Protein AF-A0AAU2XL16-F1 (afdb_monomer_lite)

Sequence (92 aa):
MDINFASPLADPAEAPSCSDLRQLDDEIIELLRRRRAMVRELPAPTGPRGVDPSFTGAVRDTITRYSEQLGGGSELVARAILVLCDPGPEQS

pLDDT: mean 77.49, std 17.47, range [38.06, 98.25]

Radius of gyration: 20.36 Å; chains: 1; bounding box: 70×22×47 Å

Secondary structure (DSSP, 8-state):
-----------TTSSPPHHHHHHHHHHHHHHHHHHHHHHHHSPPPSS-TTT-HHHHHHHHHHHHHHHHHH-TTHHHHHHHHHHHH---S---

Structure (mmCIF, N/CA/C/O backbone):
data_AF-A0AAU2XL16-F1
#
_entry.id   AF-A0AAU2XL16-F1
#
loop_
_atom_site.group_PDB
_atom_site.id
_atom_site.type_symbol
_atom_site.label_atom_id
_atom_site.label_alt_id
_atom_site.label_comp_id
_atom_site.label_asym_id
_atom_site.label_entity_id
_atom_site.label_seq_id
_atom_site.pdbx_PDB_ins_code
_atom_site.Cartn_x
_atom_site.Cartn_y
_atom_site.Cartn_z
_atom_site.occupancy
_atom_site.B_iso_or_equiv
_atom_site.auth_seq_id
_atom_site.auth_comp_id
_atom_site.auth_asym_id
_atom_site.auth_atom_id
_atom_site.pdbx_PDB_model_num
ATOM 1 N N . MET A 1 1 ? 44.703 4.492 -28.445 1.00 40.06 1 MET A N 1
ATOM 2 C CA . MET A 1 1 ? 44.258 3.583 -27.368 1.00 40.06 1 MET A CA 1
ATOM 3 C C . MET A 1 1 ? 42.784 3.879 -27.204 1.00 40.06 1 MET A C 1
ATOM 5 O O . MET A 1 1 ? 42.426 4.792 -26.474 1.00 40.06 1 MET A O 1
ATOM 9 N N . ASP A 1 2 ? 41.961 3.227 -28.018 1.00 40.84 2 ASP A N 1
ATOM 10 C CA . ASP A 1 2 ? 40.532 3.513 -28.113 1.00 40.84 2 ASP A CA 1
ATOM 11 C C . ASP A 1 2 ? 39.797 2.654 -27.089 1.00 40.84 2 ASP A C 1
ATOM 13 O O . ASP A 1 2 ? 39.758 1.428 -27.196 1.00 40.84 2 ASP A O 1
ATOM 17 N N . ILE A 1 3 ? 39.278 3.298 -26.045 1.00 46.72 3 ILE A N 1
ATOM 18 C CA . ILE A 1 3 ? 38.448 2.630 -25.046 1.00 46.72 3 ILE A CA 1
ATOM 19 C C . ILE A 1 3 ? 37.042 2.528 -25.633 1.00 46.72 3 ILE A C 1
ATOM 21 O O . ILE A 1 3 ? 36.305 3.509 -25.710 1.00 46.72 3 ILE A O 1
ATOM 25 N N . ASN A 1 4 ? 36.698 1.325 -26.083 1.00 46.59 4 ASN A N 1
ATOM 26 C CA . ASN A 1 4 ? 35.363 0.980 -26.541 1.00 46.59 4 ASN A CA 1
ATOM 27 C C . ASN A 1 4 ? 34.424 0.871 -25.325 1.00 46.59 4 ASN A C 1
ATOM 29 O O . ASN A 1 4 ? 34.476 -0.112 -24.589 1.00 46.59 4 ASN A O 1
ATOM 33 N N . PHE A 1 5 ? 33.567 1.873 -25.112 1.00 53.44 5 PHE A N 1
ATOM 34 C CA . PHE A 1 5 ? 32.455 1.836 -24.150 1.00 53.44 5 PHE A CA 1
ATOM 35 C C . PHE A 1 5 ? 31.257 1.063 -24.720 1.00 53.44 5 PHE A C 1
ATOM 37 O O . PHE A 1 5 ? 30.124 1.542 -24.719 1.00 53.44 5 PHE A O 1
ATOM 44 N N . ALA A 1 6 ? 31.493 -0.148 -25.218 1.00 46.50 6 ALA A N 1
ATOM 45 C CA . ALA A 1 6 ? 30.405 -1.077 -25.465 1.00 46.50 6 ALA A CA 1
ATOM 46 C C . ALA A 1 6 ? 30.012 -1.695 -24.118 1.00 46.50 6 ALA A C 1
ATOM 48 O O . ALA A 1 6 ? 30.428 -2.800 -23.776 1.00 46.50 6 ALA A O 1
ATOM 49 N N . SER A 1 7 ? 29.229 -0.956 -23.325 1.00 60.56 7 SER A N 1
ATOM 50 C CA . SER A 1 7 ? 28.358 -1.598 -22.339 1.00 60.56 7 SER A CA 1
ATOM 51 C C . SER A 1 7 ? 27.549 -2.657 -23.089 1.00 60.56 7 SER A C 1
ATOM 53 O O . SER A 1 7 ? 27.063 -2.342 -24.180 1.00 60.56 7 SER A O 1
ATOM 55 N N . PRO A 1 8 ? 27.407 -3.892 -22.577 1.00 52.69 8 PRO A N 1
ATOM 56 C CA . PRO A 1 8 ? 26.509 -4.847 -23.198 1.00 52.69 8 PRO A CA 1
ATOM 57 C C . PRO A 1 8 ? 25.123 -4.208 -23.155 1.00 52.69 8 PRO A C 1
ATOM 59 O O . PRO A 1 8 ? 24.535 -4.042 -22.087 1.00 52.69 8 PRO A O 1
ATOM 62 N N . LEU A 1 9 ? 24.651 -3.746 -24.315 1.00 55.84 9 LEU A N 1
ATOM 63 C CA . LEU A 1 9 ? 23.245 -3.460 -24.520 1.00 55.84 9 LEU A CA 1
ATOM 64 C C . LEU A 1 9 ? 22.552 -4.757 -24.124 1.00 55.84 9 LEU A C 1
ATOM 66 O O . LEU A 1 9 ? 22.815 -5.790 -24.742 1.00 55.84 9 LEU A O 1
ATOM 70 N N . ALA A 1 10 ? 21.782 -4.708 -23.036 1.00 56.41 10 ALA A N 1
ATOM 71 C CA . ALA A 1 10 ? 20.888 -5.789 -22.664 1.00 56.41 10 ALA A CA 1
ATOM 72 C C . ALA A 1 10 ? 20.199 -6.275 -23.942 1.00 56.41 10 ALA A C 1
ATOM 74 O O . ALA A 1 10 ? 19.788 -5.447 -24.764 1.00 56.41 10 ALA A O 1
ATOM 75 N N . ASP A 1 11 ? 20.182 -7.591 -24.144 1.00 54.66 11 ASP A N 1
ATOM 76 C CA . ASP A 1 11 ? 19.630 -8.189 -25.350 1.00 54.66 11 ASP A CA 1
ATOM 77 C C . ASP A 1 11 ? 18.219 -7.605 -25.554 1.00 54.66 11 ASP A C 1
ATOM 79 O O . ASP A 1 11 ? 17.403 -7.669 -24.632 1.00 54.66 11 ASP A O 1
ATOM 83 N N . PRO A 1 12 ? 17.900 -6.958 -26.691 1.00 56.50 12 PRO A N 1
ATOM 84 C CA . PRO A 1 12 ? 16.576 -6.374 -26.908 1.00 56.50 12 PRO A CA 1
ATOM 85 C C . PRO A 1 12 ? 15.448 -7.417 -26.835 1.00 56.50 12 PRO A C 1
ATOM 87 O O . PRO A 1 12 ? 14.283 -7.040 -26.733 1.00 56.50 12 PRO A O 1
ATOM 90 N N . ALA A 1 13 ? 15.787 -8.712 -26.857 1.00 56.34 13 ALA A N 1
ATOM 91 C CA . ALA A 1 13 ? 14.882 -9.823 -26.582 1.00 56.34 13 ALA A CA 1
ATOM 92 C C . ALA A 1 13 ? 14.483 -9.978 -25.095 1.00 56.34 13 ALA A C 1
ATOM 94 O O . ALA A 1 13 ? 13.542 -10.711 -24.804 1.00 56.34 13 ALA A O 1
ATOM 95 N N . GLU A 1 14 ? 15.158 -9.295 -24.167 1.00 64.44 14 GLU A N 1
ATOM 96 C CA . GLU A 1 14 ? 14.928 -9.349 -22.712 1.00 64.44 14 GLU A CA 1
ATOM 97 C C . GLU A 1 14 ? 14.318 -8.054 -22.144 1.00 64.44 14 GLU A C 1
ATOM 99 O O . GLU A 1 14 ? 14.081 -7.943 -20.939 1.00 64.44 14 GLU A O 1
ATOM 104 N N . ALA A 1 15 ? 14.057 -7.051 -22.990 1.00 73.75 15 ALA A N 1
ATOM 105 C CA . ALA A 1 15 ? 13.413 -5.822 -22.548 1.00 73.75 15 ALA A CA 1
ATOM 106 C C . ALA A 1 15 ? 11.942 -6.101 -22.177 1.00 73.75 15 ALA A C 1
ATOM 108 O O . ALA A 1 15 ? 11.222 -6.703 -22.980 1.00 73.75 15 ALA A O 1
ATOM 109 N N . PRO A 1 16 ? 11.466 -5.645 -21.001 1.00 80.06 16 PRO A N 1
ATOM 110 C CA . PRO A 1 16 ? 10.090 -5.867 -20.587 1.00 80.06 16 PRO A CA 1
ATOM 111 C C . PRO A 1 16 ? 9.128 -5.266 -21.611 1.00 80.06 16 PRO A C 1
ATOM 113 O O . PRO A 1 16 ? 9.261 -4.120 -22.049 1.00 80.06 16 PRO A O 1
ATOM 116 N N . SER A 1 17 ? 8.147 -6.066 -21.997 1.00 89.88 17 SER A N 1
ATOM 117 C CA . SER A 1 17 ? 7.112 -5.695 -22.945 1.00 89.88 17 SER A CA 1
ATOM 118 C C . SER A 1 17 ? 5.968 -4.946 -22.255 1.00 89.88 17 SER A C 1
ATOM 120 O O . SER A 1 17 ? 5.750 -5.039 -21.045 1.00 89.88 17 SER A O 1
ATOM 122 N N . CYS A 1 18 ? 5.138 -4.251 -23.037 1.00 91.12 18 CYS A N 1
ATOM 123 C CA . CYS A 1 18 ? 3.896 -3.671 -22.514 1.00 91.12 18 CYS A CA 1
ATOM 124 C C . CYS A 1 18 ? 2.913 -4.730 -21.979 1.00 91.12 18 CYS A C 1
ATOM 126 O O . CYS A 1 18 ? 1.960 -4.378 -21.288 1.00 91.12 18 CYS A O 1
ATOM 128 N N . SER A 1 19 ? 3.061 -6.004 -22.352 1.00 92.44 19 SER A N 1
ATOM 129 C CA . SER A 1 19 ? 2.298 -7.105 -21.747 1.00 92.44 19 SER A CA 1
ATOM 130 C C . SER A 1 19 ? 2.798 -7.432 -20.346 1.00 92.44 19 SER A C 1
ATOM 132 O O . SER A 1 19 ? 1.969 -7.617 -19.463 1.00 92.44 19 SER A O 1
ATOM 134 N N . ASP A 1 20 ? 4.111 -7.411 -20.121 1.00 92.81 20 ASP A N 1
ATOM 135 C CA . ASP A 1 20 ? 4.689 -7.682 -18.799 1.00 92.81 20 ASP A CA 1
ATOM 136 C C . ASP A 1 20 ? 4.289 -6.589 -17.801 1.00 92.81 20 ASP A C 1
ATOM 138 O O . ASP A 1 20 ? 3.899 -6.882 -16.675 1.00 92.81 20 ASP A O 1
ATOM 142 N N . LEU A 1 21 ? 4.278 -5.324 -18.243 1.00 93.38 21 LEU A N 1
ATOM 143 C CA . LEU A 1 21 ? 3.772 -4.211 -17.431 1.00 93.38 21 LEU A CA 1
ATOM 144 C C . LEU A 1 21 ? 2.285 -4.368 -17.089 1.00 93.38 21 LEU A C 1
ATOM 146 O O . LEU A 1 21 ? 1.900 -4.155 -15.946 1.00 93.38 21 LEU A O 1
ATOM 150 N N . ARG A 1 22 ? 1.456 -4.799 -18.050 1.00 94.75 22 ARG A N 1
ATOM 151 C CA . ARG A 1 22 ? 0.029 -5.062 -17.801 1.00 94.75 22 ARG A CA 1
ATOM 152 C C . ARG A 1 22 ? -0.188 -6.186 -16.797 1.00 94.75 22 ARG A C 1
ATOM 154 O O . ARG A 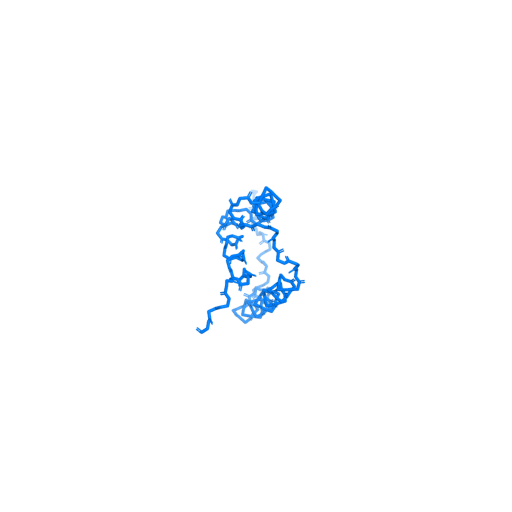1 22 ? -1.052 -6.065 -15.939 1.00 94.75 22 ARG A O 1
ATOM 161 N N . GLN A 1 23 ? 0.596 -7.256 -16.891 1.00 96.62 23 GLN A N 1
ATOM 162 C CA . GLN A 1 23 ? 0.515 -8.345 -15.927 1.00 96.62 23 GLN A CA 1
ATOM 163 C C . GLN A 1 23 ? 0.913 -7.871 -14.523 1.00 96.62 23 GLN A C 1
ATOM 165 O O . GLN A 1 23 ? 0.236 -8.201 -13.552 1.00 96.62 23 GLN A O 1
ATOM 170 N N . LEU A 1 24 ? 1.963 -7.052 -14.409 1.00 97.56 24 LEU A N 1
ATOM 171 C CA . LEU A 1 24 ? 2.333 -6.443 -13.132 1.00 97.56 24 LEU A CA 1
ATOM 172 C C . LEU A 1 24 ? 1.221 -5.540 -12.588 1.00 97.56 24 LEU A C 1
ATOM 174 O O . LEU A 1 24 ? 0.941 -5.585 -11.393 1.00 97.56 24 LEU A O 1
ATOM 178 N N . ASP A 1 25 ? 0.551 -4.764 -13.439 1.00 97.44 25 ASP A N 1
ATOM 179 C CA . ASP A 1 25 ? -0.600 -3.960 -13.021 1.00 97.44 25 ASP A CA 1
ATOM 180 C C . ASP A 1 25 ? -1.742 -4.840 -12.483 1.00 97.44 25 ASP A C 1
ATOM 182 O O . ASP A 1 25 ? -2.317 -4.524 -11.438 1.00 97.44 25 ASP A O 1
ATOM 186 N N . ASP A 1 26 ?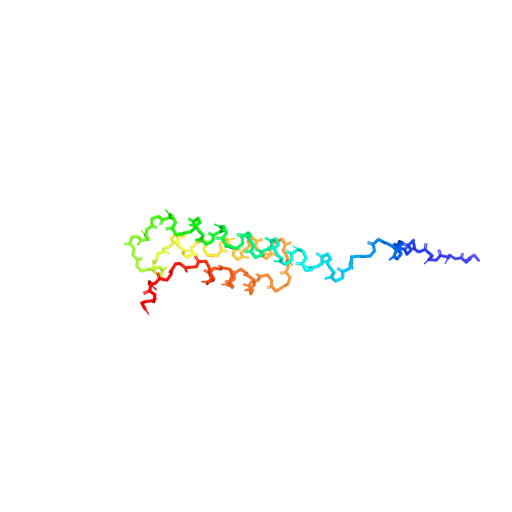 -2.040 -5.971 -13.131 1.00 97.69 26 ASP A N 1
ATOM 187 C CA . ASP A 1 26 ? -3.042 -6.934 -12.655 1.00 97.69 26 ASP A CA 1
ATOM 188 C C . ASP A 1 26 ? -2.666 -7.519 -11.281 1.00 97.69 26 ASP A C 1
ATOM 190 O O . ASP A 1 26 ? -3.511 -7.611 -10.381 1.00 97.69 26 ASP A O 1
ATOM 194 N N . GLU A 1 27 ? -1.388 -7.853 -11.077 1.00 98.25 27 GLU A N 1
ATOM 195 C CA . GLU A 1 27 ? -0.865 -8.330 -9.793 1.00 98.25 27 GLU A CA 1
ATOM 196 C C . GLU A 1 27 ? -0.957 -7.249 -8.704 1.00 98.25 27 GLU A C 1
ATOM 198 O O . GLU A 1 27 ? -1.401 -7.524 -7.584 1.00 98.25 27 GLU A O 1
ATOM 203 N N . ILE A 1 28 ? -0.610 -5.999 -9.027 1.00 96.31 28 ILE A N 1
ATOM 204 C CA . ILE A 1 28 ? -0.741 -4.853 -8.118 1.00 96.31 28 ILE A CA 1
ATOM 205 C C . ILE A 1 28 ? -2.207 -4.658 -7.725 1.00 96.31 28 ILE A C 1
ATOM 207 O O . ILE A 1 28 ? -2.513 -4.494 -6.540 1.00 96.31 28 ILE A O 1
ATOM 211 N N . ILE A 1 29 ? -3.129 -4.707 -8.688 1.00 96.12 29 ILE A N 1
ATOM 212 C CA . ILE A 1 29 ? -4.565 -4.570 -8.434 1.00 96.12 29 ILE A CA 1
ATOM 213 C C . ILE A 1 29 ? -5.047 -5.663 -7.476 1.00 96.12 29 ILE A C 1
ATOM 215 O O . ILE A 1 29 ? -5.787 -5.368 -6.532 1.00 96.12 29 ILE A O 1
ATOM 219 N N . GLU A 1 30 ? -4.618 -6.909 -7.665 1.00 97.44 30 GLU A N 1
ATOM 220 C CA . GLU A 1 30 ? -5.023 -8.011 -6.794 1.00 97.44 30 GLU A CA 1
ATOM 221 C C . GLU A 1 30 ? -4.447 -7.880 -5.377 1.00 97.44 30 GLU A C 1
ATOM 223 O O . GLU A 1 30 ? -5.163 -8.056 -4.384 1.00 97.44 30 GLU A O 1
ATOM 228 N N . LEU A 1 31 ? -3.186 -7.456 -5.251 1.00 96.94 31 LEU A N 1
ATOM 229 C CA . LEU A 1 31 ? -2.582 -7.139 -3.955 1.00 96.94 31 LEU A CA 1
ATOM 230 C C . LEU A 1 31 ? -3.339 -6.017 -3.232 1.00 96.94 31 LEU A C 1
ATOM 232 O O . LEU A 1 31 ? -3.555 -6.098 -2.018 1.00 96.94 31 LEU A O 1
ATOM 236 N N . LEU A 1 32 ? -3.797 -4.995 -3.958 1.00 94.69 32 LEU A N 1
ATOM 237 C CA . LEU A 1 32 ? -4.607 -3.914 -3.395 1.00 94.69 32 LEU A CA 1
ATOM 238 C C . LEU A 1 32 ? -5.987 -4.401 -2.941 1.00 94.69 32 LEU A C 1
ATOM 240 O O . LEU A 1 32 ? -6.432 -4.022 -1.853 1.00 94.69 32 LEU A O 1
ATOM 244 N N . ARG A 1 33 ? -6.652 -5.276 -3.710 1.00 94.50 33 ARG A N 1
ATOM 245 C CA . ARG A 1 33 ? -7.917 -5.909 -3.290 1.00 94.50 33 ARG A CA 1
ATOM 246 C C . ARG A 1 33 ? -7.734 -6.701 -2.003 1.00 94.50 33 ARG A C 1
ATOM 248 O O . ARG A 1 33 ? -8.508 -6.517 -1.061 1.00 94.50 33 ARG A O 1
ATOM 255 N N . ARG A 1 34 ? -6.681 -7.519 -1.928 1.00 95.12 34 ARG A N 1
ATOM 256 C CA . ARG A 1 34 ? -6.349 -8.296 -0.730 1.00 95.12 34 ARG A CA 1
ATOM 257 C C . ARG A 1 34 ? -6.064 -7.394 0.467 1.00 95.12 34 ARG A C 1
ATOM 259 O O . ARG A 1 34 ? -6.606 -7.626 1.545 1.00 95.12 34 ARG A O 1
ATOM 266 N N . ARG A 1 35 ? -5.274 -6.332 0.283 1.00 93.06 35 ARG A N 1
ATOM 267 C CA . ARG A 1 35 ? -5.003 -5.347 1.338 1.00 93.06 35 ARG A CA 1
ATOM 268 C C . ARG A 1 35 ? -6.296 -4.712 1.848 1.00 93.06 35 ARG A C 1
ATOM 270 O O . ARG A 1 35 ? -6.482 -4.617 3.056 1.00 93.06 35 ARG A O 1
ATOM 277 N N . ARG A 1 36 ? -7.204 -4.313 0.953 1.00 89.69 36 ARG A N 1
ATOM 278 C CA . ARG A 1 36 ? -8.510 -3.746 1.321 1.00 89.69 36 ARG A CA 1
ATOM 279 C C . ARG A 1 36 ? -9.371 -4.736 2.105 1.00 89.69 36 ARG A C 1
ATOM 281 O O . ARG A 1 36 ? -9.993 -4.336 3.085 1.00 89.69 36 ARG A O 1
ATOM 288 N N . ALA A 1 37 ? -9.405 -6.004 1.696 1.00 90.56 37 ALA A N 1
ATOM 289 C CA . ALA A 1 37 ? -10.119 -7.050 2.427 1.00 90.56 37 ALA A CA 1
ATOM 290 C C . ALA A 1 37 ? -9.569 -7.207 3.854 1.00 90.56 37 ALA A C 1
ATOM 292 O O . ALA A 1 37 ? -10.333 -7.121 4.808 1.00 90.56 37 ALA A O 1
ATOM 293 N N . MET A 1 38 ? -8.243 -7.290 4.010 1.00 90.44 38 MET A N 1
ATOM 294 C CA . MET A 1 38 ? -7.603 -7.383 5.329 1.00 90.44 38 MET A CA 1
ATOM 295 C C . MET A 1 38 ? -7.876 -6.155 6.205 1.00 90.44 38 MET A C 1
ATOM 297 O O . MET A 1 38 ? -8.121 -6.292 7.396 1.00 90.44 38 MET A O 1
ATOM 301 N N . VAL A 1 39 ? -7.867 -4.944 5.634 1.00 86.88 39 VAL A N 1
ATOM 302 C CA . VAL A 1 39 ? -8.188 -3.720 6.389 1.00 86.88 39 VAL A CA 1
ATOM 303 C C . VAL A 1 39 ? -9.648 -3.714 6.861 1.00 86.88 39 VAL A C 1
ATOM 305 O O . VAL A 1 39 ? -9.921 -3.208 7.945 1.00 86.88 39 VAL A O 1
ATOM 308 N N . ARG A 1 40 ? -10.585 -4.292 6.097 1.00 84.94 40 ARG A N 1
ATOM 309 C CA . ARG A 1 40 ? -11.996 -4.431 6.509 1.00 84.94 40 ARG A CA 1
ATOM 310 C C . ARG A 1 40 ? -12.198 -5.413 7.662 1.00 84.94 40 ARG A C 1
ATOM 312 O O . ARG A 1 40 ? -13.157 -5.264 8.407 1.00 84.94 40 ARG A O 1
ATOM 319 N N . GLU A 1 41 ? -11.316 -6.396 7.797 1.00 86.88 41 GLU A N 1
ATOM 320 C CA . GLU A 1 41 ? -11.331 -7.358 8.904 1.00 86.88 41 GLU A CA 1
ATOM 321 C C . GLU A 1 41 ? -10.752 -6.772 10.202 1.00 86.88 41 GLU A C 1
ATOM 323 O O . GLU A 1 41 ? -10.959 -7.335 11.278 1.00 86.88 41 GLU A O 1
ATOM 328 N N . LEU A 1 42 ? -10.035 -5.642 10.127 1.00 81.88 42 LEU A N 1
ATOM 329 C CA . LEU A 1 42 ? -9.508 -4.975 11.314 1.00 81.88 42 LEU A CA 1
ATOM 330 C C . LEU A 1 42 ? -10.644 -4.384 12.161 1.00 81.88 42 LEU A C 1
ATOM 332 O O . LEU A 1 42 ? -11.629 -3.876 11.618 1.00 81.88 42 LEU A O 1
ATOM 336 N N . PRO A 1 43 ? -10.497 -4.386 13.499 1.00 75.75 43 PRO A N 1
ATOM 337 C CA . PRO A 1 43 ? -11.469 -3.751 14.373 1.00 75.75 43 PRO A CA 1
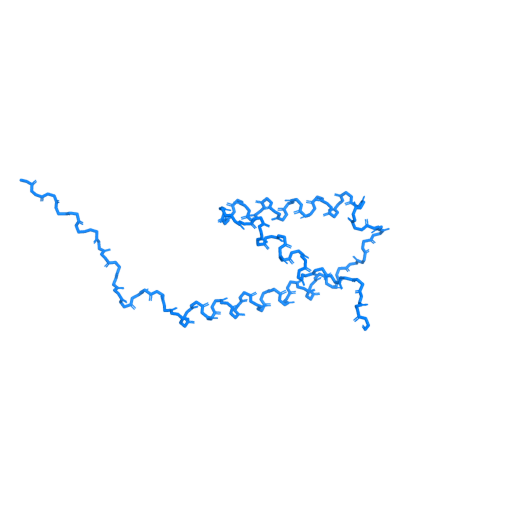ATOM 338 C C . PRO A 1 43 ? -11.611 -2.267 14.026 1.00 75.75 43 PRO A C 1
ATOM 340 O O . PRO A 1 43 ? -10.633 -1.583 13.705 1.00 75.75 43 PRO A O 1
ATOM 343 N N . ALA A 1 44 ? -12.843 -1.760 14.113 1.00 69.44 44 ALA A N 1
ATOM 344 C CA . ALA A 1 44 ? -13.086 -0.335 13.969 1.00 69.44 44 ALA A CA 1
ATOM 345 C C . ALA A 1 44 ? -12.261 0.423 15.028 1.00 69.44 44 ALA A C 1
ATOM 347 O O . ALA A 1 44 ? -12.246 0.011 16.192 1.00 69.44 44 ALA A O 1
ATOM 348 N N . PRO A 1 45 ? -11.561 1.505 14.650 1.00 64.81 45 PRO A N 1
ATOM 349 C CA . PRO A 1 45 ? -10.796 2.283 15.611 1.00 64.81 45 PRO A CA 1
ATOM 350 C C . PRO A 1 45 ? -11.735 2.842 16.680 1.00 64.81 45 PRO A C 1
ATOM 352 O O . PRO A 1 45 ? -12.848 3.277 16.383 1.00 64.81 45 PRO A O 1
ATOM 355 N N . THR A 1 46 ? -11.276 2.846 17.929 1.00 63.22 46 THR A N 1
ATOM 356 C CA . THR A 1 46 ? -12.062 3.211 19.121 1.00 63.22 46 THR A CA 1
ATOM 357 C C . THR A 1 46 ? -12.459 4.699 19.163 1.00 63.22 46 THR A C 1
ATOM 359 O O . THR A 1 46 ? -13.114 5.142 20.102 1.00 63.22 46 THR A O 1
ATOM 362 N N . GLY A 1 47 ? -12.080 5.489 18.155 1.00 62.56 47 GLY A N 1
ATOM 363 C CA . GLY A 1 47 ? -12.389 6.910 18.030 1.00 62.56 47 GLY A CA 1
ATOM 364 C C . GLY A 1 47 ? -12.315 7.403 16.579 1.00 62.56 47 GLY A C 1
ATOM 365 O O . GLY A 1 47 ? -11.975 6.636 15.672 1.00 62.56 47 GLY A O 1
ATOM 366 N N . PRO A 1 48 ? -12.636 8.686 16.325 1.00 59.56 48 PRO A N 1
ATOM 367 C CA . PRO A 1 48 ? -12.490 9.269 14.997 1.00 59.56 48 PRO A CA 1
ATOM 368 C C . PRO A 1 48 ? -11.036 9.126 14.527 1.00 59.56 48 PRO A C 1
ATOM 370 O O . PRO A 1 48 ? -10.120 9.610 15.188 1.00 59.56 48 PRO A O 1
ATOM 373 N N . ARG A 1 49 ? -10.827 8.482 13.367 1.00 58.62 49 ARG A N 1
ATOM 374 C CA . ARG A 1 49 ? -9.499 8.178 12.783 1.00 58.62 49 ARG A CA 1
ATOM 375 C C . ARG A 1 49 ? -8.556 9.387 12.726 1.00 58.62 49 ARG A C 1
ATOM 377 O O . ARG A 1 49 ? -7.352 9.228 12.858 1.00 58.62 49 ARG A O 1
ATOM 384 N N . GLY A 1 50 ? -9.096 10.600 12.587 1.00 52.78 50 GLY A N 1
ATOM 385 C CA . GLY A 1 50 ? -8.317 11.845 12.590 1.00 52.78 50 GLY A CA 1
ATOM 386 C C . GLY A 1 50 ? -7.725 12.255 13.947 1.00 52.78 50 GLY A C 1
ATOM 387 O O . GLY A 1 50 ? -6.920 13.179 13.983 1.00 52.78 50 GLY A O 1
ATOM 388 N N . VAL A 1 51 ? -8.110 11.599 15.047 1.00 54.03 51 VAL A N 1
ATOM 389 C CA . VAL A 1 51 ? -7.693 11.930 16.423 1.00 54.03 51 VAL A CA 1
ATOM 390 C C . VAL A 1 51 ? -6.976 10.755 17.103 1.00 54.03 51 VAL A C 1
ATOM 392 O O . VAL A 1 51 ? -6.433 10.924 18.189 1.00 54.03 51 VAL A O 1
ATOM 395 N N . ASP A 1 52 ? -6.928 9.576 16.471 1.00 59.22 52 ASP A N 1
ATOM 396 C CA . ASP A 1 52 ? -6.231 8.399 16.997 1.00 59.22 52 ASP A CA 1
ATOM 397 C C . ASP A 1 52 ? -4.705 8.501 16.735 1.00 59.22 52 ASP A C 1
ATOM 399 O O . ASP A 1 52 ? -4.260 8.460 15.576 1.00 59.22 52 ASP A O 1
ATOM 403 N N . PRO A 1 53 ? -3.869 8.632 17.789 1.00 60.53 53 PRO A N 1
ATOM 404 C CA . PRO A 1 53 ? -2.413 8.703 17.661 1.00 60.53 53 PRO A CA 1
ATOM 405 C C . PRO A 1 53 ? -1.803 7.436 17.046 1.00 60.53 53 PRO A C 1
ATOM 407 O O . PRO A 1 53 ? -0.795 7.508 16.344 1.00 60.53 53 PRO A O 1
ATOM 410 N N . SER A 1 54 ? -2.415 6.272 17.273 1.00 63.16 54 SER A N 1
ATOM 411 C CA . SER A 1 54 ? -1.978 5.002 16.692 1.00 63.16 54 SER A CA 1
ATOM 412 C C . SER A 1 54 ? -2.301 4.934 15.200 1.00 63.16 54 SER A C 1
ATOM 414 O O . SER A 1 54 ? -1.474 4.471 14.415 1.00 63.16 54 SER A O 1
ATOM 416 N N . PHE A 1 55 ? -3.454 5.465 14.782 1.00 64.31 55 PHE A N 1
ATOM 417 C CA . PHE A 1 55 ? -3.818 5.565 13.365 1.00 64.31 55 PHE A CA 1
ATOM 418 C C . PHE A 1 55 ? -2.904 6.541 12.611 1.00 64.31 55 PHE A C 1
ATOM 420 O O . PHE A 1 55 ? -2.366 6.215 11.554 1.00 64.31 55 PHE A O 1
ATOM 427 N N . THR A 1 56 ? -2.672 7.728 13.173 1.00 67.56 56 THR A N 1
ATOM 428 C CA . THR A 1 56 ? -1.762 8.730 12.590 1.00 67.56 56 THR A CA 1
ATOM 429 C C . THR A 1 56 ? -0.304 8.260 12.558 1.00 67.56 56 THR A C 1
ATOM 431 O O . THR A 1 56 ? 0.396 8.532 11.579 1.00 67.56 56 THR A O 1
ATOM 434 N N . GLY A 1 57 ? 0.138 7.491 13.560 1.00 71.44 57 GLY A N 1
ATOM 435 C CA . GLY A 1 57 ? 1.426 6.792 13.553 1.00 71.44 57 GLY A CA 1
ATOM 436 C C . GLY A 1 57 ? 1.530 5.764 12.423 1.00 71.44 57 GLY A C 1
ATOM 437 O O . GLY A 1 57 ? 2.450 5.838 11.615 1.00 71.44 57 GLY A O 1
ATOM 438 N N . ALA A 1 58 ? 0.533 4.887 12.275 1.00 74.75 58 ALA A N 1
ATOM 439 C CA . ALA A 1 58 ? 0.507 3.881 11.210 1.00 74.75 58 ALA A CA 1
ATOM 440 C C . ALA A 1 58 ? 0.495 4.495 9.795 1.00 74.75 58 ALA A C 1
ATOM 442 O O . ALA A 1 58 ? 1.120 3.966 8.869 1.00 74.75 58 ALA A O 1
ATOM 443 N N . VAL A 1 59 ? -0.188 5.632 9.615 1.00 78.25 59 VAL A N 1
ATOM 444 C CA . VAL A 1 59 ? -0.170 6.403 8.362 1.00 78.25 59 VAL A CA 1
ATOM 445 C C . VAL A 1 59 ? 1.227 6.955 8.081 1.00 78.25 59 VAL A C 1
ATOM 447 O O . VAL A 1 59 ? 1.731 6.785 6.969 1.00 78.25 59 VAL A O 1
ATOM 450 N N . ARG A 1 60 ? 1.873 7.574 9.079 1.00 84.62 60 ARG A N 1
ATOM 451 C CA . ARG A 1 60 ? 3.243 8.090 8.948 1.00 84.62 60 ARG A CA 1
ATOM 452 C C . ARG A 1 60 ? 4.224 6.968 8.609 1.00 84.62 60 ARG A C 1
ATOM 454 O O . ARG A 1 60 ? 4.981 7.114 7.657 1.00 84.62 60 ARG A O 1
ATOM 461 N N . ASP A 1 61 ? 4.164 5.846 9.318 1.00 88.31 61 ASP A N 1
ATOM 462 C CA . ASP A 1 61 ? 5.049 4.698 9.095 1.00 88.31 61 ASP A CA 1
ATOM 463 C C . ASP A 1 61 ? 4.861 4.093 7.699 1.00 88.31 61 ASP A C 1
ATOM 465 O O . ASP A 1 61 ? 5.827 3.686 7.051 1.00 88.31 61 ASP A O 1
ATOM 469 N N . THR A 1 62 ? 3.620 4.077 7.201 1.00 87.62 62 THR A N 1
ATOM 470 C CA . THR A 1 62 ? 3.323 3.651 5.829 1.00 87.62 62 THR A CA 1
ATOM 471 C C . THR A 1 62 ? 3.980 4.586 4.818 1.00 87.62 62 THR A C 1
ATOM 473 O O . THR A 1 62 ? 4.653 4.113 3.906 1.00 87.62 62 THR A O 1
ATOM 476 N N . ILE A 1 63 ? 3.834 5.903 4.981 1.00 88.94 63 ILE A N 1
ATOM 477 C CA . ILE A 1 63 ? 4.450 6.883 4.075 1.00 88.94 63 ILE A CA 1
ATOM 478 C C . ILE A 1 63 ? 5.979 6.761 4.105 1.00 88.94 63 ILE A C 1
ATOM 480 O O . ILE A 1 63 ? 6.593 6.671 3.044 1.00 88.94 63 ILE A O 1
ATOM 484 N N . THR A 1 64 ? 6.588 6.679 5.292 1.00 91.81 64 THR A N 1
ATOM 485 C CA . THR A 1 64 ? 8.041 6.505 5.450 1.00 91.81 64 THR A CA 1
ATOM 486 C C . THR A 1 64 ? 8.532 5.253 4.731 1.00 91.81 64 THR A C 1
ATOM 488 O O . THR A 1 64 ? 9.454 5.338 3.924 1.00 91.81 64 THR A O 1
ATOM 491 N N . ARG A 1 65 ? 7.866 4.108 4.934 1.00 92.81 65 ARG A N 1
ATOM 492 C CA . ARG A 1 65 ? 8.233 2.841 4.287 1.00 92.81 65 ARG A CA 1
ATOM 493 C C . ARG A 1 65 ? 8.214 2.939 2.762 1.00 92.81 65 ARG A C 1
ATOM 495 O O . ARG A 1 65 ? 9.111 2.420 2.105 1.00 92.81 65 ARG A O 1
ATOM 502 N N . TYR A 1 66 ? 7.196 3.583 2.195 1.00 92.62 66 TYR A N 1
ATOM 503 C CA . TYR A 1 66 ? 7.100 3.769 0.747 1.00 92.62 66 TYR A CA 1
ATOM 504 C C . TYR A 1 66 ? 8.211 4.691 0.236 1.00 92.62 66 TYR A C 1
ATOM 506 O O . TYR A 1 66 ? 8.804 4.409 -0.801 1.00 92.62 66 TYR A O 1
ATOM 514 N N . SER A 1 67 ? 8.529 5.762 0.964 1.00 91.31 67 SER A N 1
ATOM 515 C CA . SER A 1 67 ? 9.622 6.678 0.617 1.00 91.31 67 SER A CA 1
ATOM 516 C C . SER A 1 67 ? 10.999 6.035 0.667 1.00 91.31 67 SER A C 1
ATOM 518 O O . SER A 1 67 ? 11.794 6.259 -0.241 1.00 91.31 67 SER A O 1
ATOM 520 N N . GLU A 1 68 ? 11.269 5.198 1.666 1.00 93.25 68 GLU A N 1
ATOM 521 C CA . GLU A 1 68 ? 12.538 4.472 1.774 1.00 93.25 68 GLU A CA 1
ATOM 522 C C . GLU A 1 68 ? 12.730 3.450 0.648 1.00 93.25 68 GLU A C 1
ATOM 524 O O . GLU A 1 68 ? 13.856 3.237 0.204 1.00 93.25 68 GLU A O 1
ATOM 529 N N . GLN A 1 69 ? 11.648 2.822 0.175 1.00 92.50 69 GLN A N 1
ATOM 530 C CA . GLN A 1 69 ? 11.735 1.731 -0.802 1.00 92.50 69 GLN A CA 1
ATOM 531 C C . GLN A 1 69 ? 11.582 2.177 -2.258 1.00 92.50 69 GLN A C 1
ATOM 533 O O . GLN A 1 69 ? 12.185 1.569 -3.138 1.00 92.50 69 GLN A O 1
ATOM 538 N N . LEU A 1 70 ? 10.773 3.205 -2.529 1.00 90.88 70 LEU A N 1
ATOM 539 C CA . LEU A 1 70 ? 10.415 3.612 -3.895 1.00 90.88 70 LEU A CA 1
ATOM 540 C C . LEU A 1 70 ? 10.976 4.986 -4.287 1.00 90.88 70 LEU A C 1
ATOM 542 O O . LEU A 1 70 ? 10.951 5.343 -5.463 1.00 90.88 70 LEU A O 1
ATOM 546 N N . GLY A 1 71 ? 11.502 5.760 -3.332 1.00 89.00 71 GLY A N 1
ATOM 547 C CA . GLY A 1 71 ? 12.074 7.075 -3.606 1.00 89.00 71 GLY A CA 1
ATOM 548 C C . GLY A 1 71 ? 11.025 8.106 -4.039 1.00 89.00 71 GLY A C 1
ATOM 549 O O . GLY A 1 71 ? 9.976 8.248 -3.418 1.00 89.00 71 GLY A O 1
ATOM 550 N N . GLY A 1 72 ? 11.321 8.893 -5.076 1.00 87.12 72 GLY A N 1
ATOM 551 C CA . GLY A 1 72 ? 10.479 10.022 -5.490 1.00 87.12 72 GLY A CA 1
ATOM 552 C C . GLY A 1 72 ? 9.054 9.618 -5.896 1.00 87.12 72 GLY A C 1
ATOM 553 O O . GLY A 1 72 ? 8.858 8.672 -6.647 1.00 87.12 72 GLY A O 1
ATOM 554 N N . GLY A 1 73 ? 8.046 10.359 -5.423 1.00 85.81 73 GLY A N 1
ATOM 555 C CA . GLY A 1 73 ? 6.629 10.116 -5.747 1.00 85.81 73 GLY A CA 1
ATOM 556 C C . GLY A 1 73 ? 5.947 9.021 -4.913 1.00 85.81 73 GLY A C 1
ATOM 557 O O . GLY A 1 73 ? 4.728 8.862 -4.990 1.00 85.81 73 GLY A O 1
ATOM 558 N N . SER A 1 74 ? 6.697 8.326 -4.058 1.00 90.56 74 SER A N 1
ATOM 559 C CA . SER A 1 74 ? 6.213 7.294 -3.135 1.00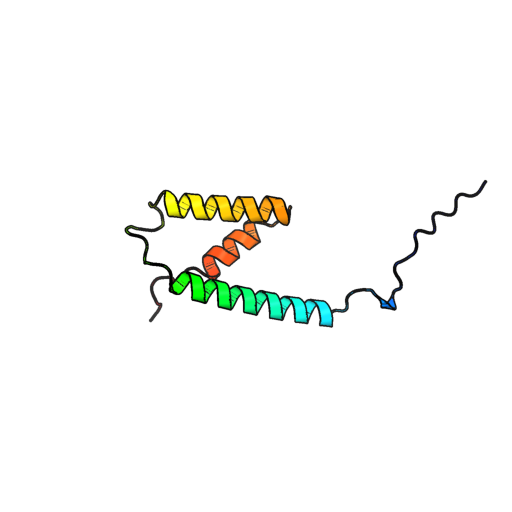 90.56 74 SER A CA 1
ATOM 560 C C . SER A 1 74 ? 5.080 7.755 -2.211 1.00 90.56 74 SER A C 1
ATOM 562 O O . SER A 1 74 ? 4.170 6.984 -1.911 1.00 90.56 74 SER A O 1
ATOM 564 N N . GLU A 1 75 ? 5.111 9.015 -1.766 1.00 89.25 75 GLU A N 1
ATOM 565 C CA . GLU A 1 75 ? 4.113 9.572 -0.856 1.00 89.25 75 GLU A CA 1
ATOM 566 C C . GLU A 1 75 ? 2.727 9.582 -1.508 1.00 89.25 75 GLU A C 1
ATOM 568 O O . GLU A 1 75 ? 1.733 9.250 -0.861 1.00 89.25 75 GLU A O 1
ATOM 573 N N . LEU A 1 76 ? 2.653 9.900 -2.804 1.00 90.31 76 LEU A N 1
ATOM 574 C CA . LEU A 1 76 ? 1.395 9.877 -3.550 1.00 90.31 76 LEU A CA 1
ATOM 575 C C . LEU A 1 76 ? 0.834 8.457 -3.621 1.00 90.31 76 LEU A C 1
ATOM 577 O O . LEU A 1 76 ? -0.358 8.261 -3.384 1.00 90.31 76 LEU A O 1
ATOM 581 N N . VAL A 1 77 ? 1.697 7.469 -3.868 1.00 91.50 77 VAL A N 1
ATOM 582 C CA . VAL A 1 77 ? 1.318 6.050 -3.885 1.00 91.50 77 VAL A CA 1
ATOM 583 C C . VAL A 1 77 ? 0.815 5.613 -2.508 1.00 91.50 77 VAL A C 1
ATOM 585 O O . VAL A 1 77 ? -0.280 5.062 -2.398 1.00 91.50 77 VAL A O 1
ATOM 588 N N . ALA A 1 78 ? 1.553 5.924 -1.441 1.00 91.00 78 ALA A N 1
ATOM 589 C CA . ALA A 1 78 ? 1.170 5.581 -0.074 1.00 91.00 78 ALA A CA 1
ATOM 590 C C . ALA A 1 78 ? -0.194 6.179 0.303 1.00 91.00 78 ALA A C 1
ATOM 592 O O . ALA A 1 78 ? -1.064 5.478 0.825 1.00 91.00 78 ALA A O 1
ATOM 593 N N . ARG A 1 79 ? -0.419 7.462 -0.008 1.00 88.38 79 ARG A N 1
ATOM 594 C CA . ARG A 1 79 ? -1.693 8.146 0.257 1.00 88.38 79 ARG A CA 1
ATOM 595 C C . ARG A 1 79 ? -2.841 7.559 -0.562 1.00 88.38 79 ARG A C 1
ATOM 597 O O . ARG A 1 79 ? -3.912 7.336 -0.002 1.00 88.38 79 ARG A O 1
ATOM 604 N N . ALA A 1 80 ? -2.624 7.260 -1.842 1.00 90.69 80 ALA A N 1
ATOM 605 C CA . ALA A 1 80 ? -3.633 6.623 -2.685 1.00 90.69 80 ALA A CA 1
ATOM 606 C C . ALA A 1 80 ? -4.041 5.250 -2.133 1.00 90.69 80 ALA A C 1
ATOM 608 O O . ALA A 1 80 ? -5.228 4.963 -2.009 1.00 90.69 80 ALA A O 1
ATOM 609 N N . ILE A 1 81 ? -3.073 4.430 -1.718 1.00 91.31 81 ILE A N 1
ATOM 610 C CA . ILE A 1 81 ? -3.325 3.104 -1.140 1.00 91.31 81 ILE A CA 1
ATOM 611 C C .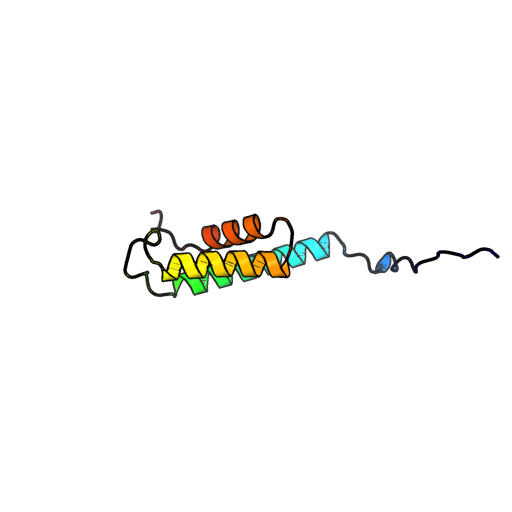 ILE A 1 81 ? -4.092 3.196 0.181 1.00 91.31 81 ILE A C 1
ATOM 613 O O . ILE A 1 81 ? -5.008 2.404 0.416 1.00 91.31 81 ILE A O 1
ATOM 617 N N . LEU A 1 82 ? -3.739 4.152 1.045 1.00 87.69 82 LEU A N 1
ATOM 618 C CA . LEU A 1 82 ? -4.454 4.389 2.299 1.00 87.69 82 LEU A CA 1
ATOM 619 C C . LEU A 1 82 ? -5.918 4.765 2.050 1.00 87.69 82 LEU A C 1
ATOM 621 O O . LEU A 1 82 ? -6.786 4.205 2.705 1.00 87.69 82 LEU A O 1
ATOM 625 N N . VAL A 1 83 ? -6.195 5.633 1.073 1.00 86.62 83 VAL A N 1
ATOM 626 C CA . VAL A 1 83 ? -7.565 6.023 0.698 1.00 86.62 83 VAL A CA 1
ATOM 627 C C . VAL A 1 83 ? -8.328 4.865 0.050 1.00 86.62 83 VAL A C 1
ATOM 629 O O . VAL A 1 83 ? -9.449 4.574 0.450 1.00 86.62 83 VAL A O 1
ATOM 632 N N . LEU A 1 84 ? -7.727 4.168 -0.919 1.00 86.25 84 LEU A N 1
ATOM 633 C CA . LEU A 1 84 ? -8.364 3.055 -1.639 1.00 86.25 84 LEU A CA 1
ATOM 634 C C . LEU A 1 84 ? -8.750 1.893 -0.718 1.00 86.25 84 LEU A C 1
ATOM 636 O O . LEU A 1 84 ? -9.740 1.199 -0.959 1.00 86.25 84 LEU A O 1
ATOM 640 N N . CYS A 1 85 ? -7.939 1.656 0.312 1.00 86.12 85 CYS A N 1
ATOM 641 C CA . CYS A 1 85 ? -8.161 0.575 1.262 1.00 86.12 85 CYS A CA 1
ATOM 642 C C . CYS A 1 85 ? -8.917 1.018 2.515 1.00 86.12 85 CYS A C 1
ATOM 644 O O . CYS A 1 85 ? -9.237 0.153 3.329 1.00 86.12 85 CYS A O 1
ATOM 646 N N . ASP A 1 86 ? -9.186 2.315 2.699 1.00 80.19 86 ASP A N 1
ATOM 647 C CA . ASP A 1 86 ? -9.999 2.765 3.822 1.00 80.19 86 ASP A CA 1
ATOM 648 C C . ASP A 1 86 ? -11.417 2.201 3.647 1.00 80.19 86 ASP A C 1
ATOM 650 O O . ASP A 1 86 ? -12.012 2.324 2.570 1.00 80.19 86 ASP A O 1
ATOM 654 N N . PRO A 1 87 ? -11.978 1.531 4.666 1.00 68.06 87 PRO A N 1
ATOM 655 C CA . PRO A 1 87 ? -13.295 0.934 4.534 1.00 68.06 87 PRO A CA 1
ATOM 656 C C . PRO A 1 87 ? -14.402 1.990 4.403 1.00 68.06 87 PRO A C 1
ATOM 658 O O . PRO A 1 87 ? -15.491 1.618 3.976 1.00 68.06 87 PRO A O 1
ATOM 661 N N . GLY A 1 88 ? -14.128 3.275 4.696 1.00 65.44 88 GLY A N 1
ATOM 662 C CA . GLY A 1 88 ? -15.117 4.351 4.727 1.00 65.44 88 GLY A CA 1
ATOM 663 C C . GLY A 1 88 ? -16.282 4.067 5.687 1.00 65.44 88 GLY A C 1
ATOM 664 O O . GLY A 1 88 ? -16.376 2.984 6.268 1.00 65.44 88 GLY A O 1
ATOM 665 N N . PRO A 1 89 ? -17.197 5.023 5.898 1.00 54.72 89 PRO A N 1
ATOM 666 C CA . PRO A 1 89 ? -18.584 4.652 6.129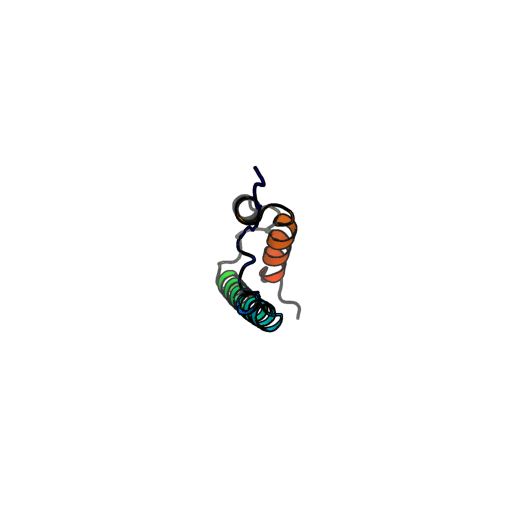 1.00 54.72 89 PRO A CA 1
ATOM 667 C C . PRO A 1 89 ? -19.097 4.020 4.829 1.00 54.72 89 PRO A C 1
ATOM 669 O O . PRO A 1 89 ? -18.833 4.556 3.750 1.00 54.72 89 PRO A O 1
ATOM 672 N N . GLU A 1 90 ? -19.777 2.875 4.902 1.00 49.53 90 GLU A N 1
ATOM 673 C CA . GLU A 1 90 ? -20.431 2.301 3.725 1.00 49.53 90 GLU A CA 1
ATOM 674 C C . GLU A 1 90 ? -21.284 3.384 3.054 1.00 49.53 90 GLU A C 1
ATOM 676 O O . GLU A 1 90 ? -22.204 3.933 3.662 1.00 49.53 90 GLU A O 1
ATOM 681 N N . GLN A 1 91 ? -20.937 3.750 1.819 1.00 43.69 91 GLN A N 1
ATOM 682 C CA . GLN A 1 91 ? -21.848 4.523 0.992 1.00 43.69 91 GLN A CA 1
ATOM 683 C C . GLN A 1 91 ? -22.929 3.546 0.538 1.00 43.69 91 GLN A C 1
ATOM 685 O O . GLN A 1 91 ? -22.666 2.667 -0.285 1.00 43.69 91 GLN A O 1
ATOM 690 N N . SER A 1 92 ? -24.089 3.673 1.187 1.00 38.06 92 SER A N 1
ATOM 691 C CA . SER A 1 92 ? -25.381 3.154 0.738 1.00 38.06 92 SER A CA 1
ATOM 692 C C . SER A 1 92 ? -25.706 3.574 -0.691 1.00 38.06 92 SER A C 1
ATOM 694 O O . SER A 1 92 ? -25.191 4.621 -1.144 1.00 38.06 92 SER A O 1
#

Foldseek 3Di:
DDDDPPPPPDDPVPPDDPVNVVVVVVVVVVVLVVLLVVLVVDDDPPDDLVPDPVSVVVLVVQQVVQCVPPNPPSNVVSVVSCVSSDPPDPDD